Protein AF-A0A2K6MY51-F1 (afdb_monomer)

Foldseek 3Di:
DDDDDPPPPPDPPVPPVVVVLVVVLVVLVVVLVVDDDPRNAVSLLVSLVSLCVPPNLVSSVVSCVVCVVPDDYDLVNLVVNLVSLVPDPPRDPVSNLVSLVVSCVVCVVPDVVSVVCNVCVLVVDPVSVVVVPDPVVVVVVVVVCVVVVVD

Radius of gyration: 23.99 Å; Cα contacts (8 Å, |Δi|>4): 84; chains: 1; bounding box: 48×90×52 Å

Secondary structure (DSSP, 8-state):
------------HHHHHHHHHHHHHHHHHHHHHH--HHHHHHHHHHHHHHHHHHHHHHHHHHHHHHHTTS----HHHHHHHHHHHHTSTT--HHHHHHHHHHHHHHHTTT-HHHHHHHHHGGGG-HHHHHHH--HHHHHHHHHHHHHTT--

Mean predicted aligned error: 12.44 Å

Sequence (151 aa):
MLFEEDSVHLKPQWNEDAKSQEDTEAIFKKVLLAATGANSVTLKDKYLDWAYQHGGYKKARAVYKSLRDSHPFSVDFFRKMIQFEKEQESCKMVNIREYYERALREFGSVDSHLWMDYIKEPLNHPLAMKMLQGESAEASVAKYAMQTGCL

pLDDT: mean 80.99, std 18.7, range [33.56, 97.75]

Organism: Rhinopithecus bieti (NCBI:txid61621)

InterPro domains:
  IPR003107 HAT (Half-A-TPR) repeat [SM00386] (55-87)
  IPR003107 HAT (Half-A-TPR) repeat [SM00386] (91-124)
  IPR011990 Tetratricopeptide-like helical domain superfamily [G3DSA:1.25.40.10] (11-139)
  IPR011990 Tetratricopeptide-like helical domain superfamily [SSF48452] (16-121)
  IPR013949 U3 small nucleolar RNA-associated protein 6 [PTHR23271] (10-141)
  IPR056907 U3 small nucleolar RNA-associated protein 6 homolog, C-terminal [PF24892] (13-125)

Nearest PDB structures (foldseek):
  7mq8-assembly1_LP  TM=7.874E-01  e=2.998E-11  Homo sapiens
  7mqa-assembly1_LP  TM=7.887E-01  e=6.724E-11  Homo sapiens
  8bbg-assembly1_D  TM=5.267E-01  e=2.369E+00  Homo sapiens
  8hmd-assembly1_C  TM=4.868E-01  e=2.784E+00  Tetrahymena thermophila
  8fgw-assembly1_D  TM=4.131E-01  e=2.369E+00  Homo sapiens

Structure (mmCIF, N/CA/C/O backbone):
data_AF-A0A2K6MY51-F1
#
_entry.id   AF-A0A2K6MY51-F1
#
loop_
_atom_site.group_PDB
_atom_site.id
_atom_site.type_symbol
_atom_site.label_atom_id
_atom_site.label_alt_id
_atom_site.label_comp_id
_atom_site.label_asym_id
_atom_site.label_entity_id
_atom_site.label_seq_id
_atom_site.pdbx_PDB_ins_code
_atom_site.Cartn_x
_atom_site.Cartn_y
_atom_site.Cartn_z
_atom_site.occupancy
_atom_site.B_iso_or_equiv
_atom_site.auth_seq_id
_atom_site.auth_comp_id
_atom_site.auth_asym_id
_atom_site.auth_atom_id
_atom_site.pdbx_PDB_model_num
ATOM 1 N N . MET A 1 1 ? -32.819 39.182 37.294 1.00 33.56 1 MET A N 1
ATOM 2 C CA . MET A 1 1 ? -31.687 40.054 36.928 1.00 33.56 1 MET A CA 1
ATOM 3 C C . MET A 1 1 ? -30.736 39.185 36.126 1.00 33.56 1 MET A C 1
ATOM 5 O O . MET A 1 1 ? -30.503 38.055 36.526 1.00 33.56 1 MET A O 1
ATOM 9 N N . LEU A 1 2 ? -30.395 39.682 34.943 1.00 41.81 2 LEU A N 1
ATOM 10 C CA . LEU A 1 2 ? -29.758 39.041 33.791 1.00 41.81 2 LEU A CA 1
ATOM 11 C C . LEU A 1 2 ? -28.487 38.258 34.132 1.00 41.81 2 LEU A C 1
ATOM 13 O O . LEU A 1 2 ? -27.637 38.836 34.791 1.00 41.81 2 LEU A O 1
ATOM 17 N N . PHE A 1 3 ? -28.340 37.045 33.593 1.00 34.59 3 PHE A N 1
ATOM 18 C CA . PHE A 1 3 ? -27.078 36.570 33.010 1.00 34.59 3 PHE A CA 1
ATOM 19 C C . PHE A 1 3 ? -27.418 35.621 31.858 1.00 34.59 3 PHE A C 1
ATOM 21 O O . PHE A 1 3 ? -27.770 34.459 32.046 1.00 34.59 3 PHE A O 1
ATOM 28 N N . GLU A 1 4 ? -27.415 36.215 30.674 1.00 44.84 4 GLU A N 1
ATOM 29 C CA . GLU A 1 4 ? -27.373 35.568 29.371 1.00 44.84 4 GLU A CA 1
ATOM 30 C C . GLU A 1 4 ? -25.891 35.499 28.960 1.00 44.84 4 GLU A C 1
ATOM 32 O O . GLU A 1 4 ? -25.093 36.298 29.451 1.00 44.84 4 GLU A O 1
ATOM 37 N N . GLU A 1 5 ? -25.567 34.573 28.055 1.00 49.84 5 GLU A N 1
ATOM 38 C CA . GLU A 1 5 ? -24.261 34.351 27.405 1.00 49.84 5 GLU A CA 1
ATOM 39 C C . GLU A 1 5 ? -23.263 33.414 28.110 1.00 49.84 5 GLU A C 1
ATOM 41 O O . GLU A 1 5 ? -22.249 33.837 28.646 1.00 49.84 5 GLU A O 1
ATOM 46 N N . ASP A 1 6 ? -23.467 32.106 27.923 1.00 39.50 6 ASP A N 1
ATOM 47 C CA . ASP A 1 6 ? -22.350 31.184 27.674 1.00 39.50 6 ASP A CA 1
ATOM 48 C C . ASP A 1 6 ? -22.459 30.669 26.230 1.00 39.50 6 ASP A C 1
ATOM 50 O O . ASP A 1 6 ? -22.801 29.519 25.945 1.00 39.50 6 ASP A O 1
ATOM 54 N N . SER A 1 7 ? -22.188 31.568 25.279 1.00 44.94 7 SER A N 1
ATOM 55 C CA . SER A 1 7 ? -21.852 31.187 23.907 1.00 44.94 7 SER A CA 1
ATOM 56 C C . SER A 1 7 ? -20.460 30.563 23.927 1.00 44.94 7 SER A C 1
ATOM 58 O O . SER A 1 7 ? -19.446 31.234 23.722 1.00 44.94 7 SER A O 1
ATOM 60 N N . VAL A 1 8 ? -20.405 29.256 24.186 1.00 50.47 8 VAL A N 1
ATOM 61 C CA . VAL A 1 8 ? -19.192 28.465 23.989 1.00 50.47 8 VAL A CA 1
ATOM 62 C C . VAL A 1 8 ? -18.825 28.552 22.511 1.00 50.47 8 VAL A C 1
ATOM 64 O O . VAL A 1 8 ? -19.443 27.923 21.653 1.00 50.47 8 VAL A O 1
ATOM 67 N N . HIS A 1 9 ? -17.799 29.352 22.221 1.00 50.38 9 HIS A N 1
ATOM 68 C CA . HIS A 1 9 ? -17.051 29.350 20.971 1.00 50.38 9 HIS A CA 1
ATOM 69 C C . HIS A 1 9 ? -16.453 27.952 20.732 1.00 50.38 9 HIS A C 1
ATOM 71 O O . HIS A 1 9 ? -15.265 27.707 20.942 1.00 50.38 9 HIS A O 1
ATOM 77 N N . LEU A 1 10 ? -17.272 27.022 20.246 1.00 47.47 10 LEU A N 1
ATOM 78 C CA . LEU A 1 10 ? -16.818 25.841 19.526 1.00 47.47 10 LEU A CA 1
ATOM 79 C C . LEU A 1 10 ? -16.296 26.326 18.174 1.00 47.47 10 LEU A C 1
ATOM 81 O O . LEU A 1 10 ? -17.023 26.419 17.186 1.00 47.47 10 LEU A O 1
ATOM 85 N N . LYS A 1 11 ? -15.020 26.719 18.153 1.00 47.88 11 LYS A N 1
ATOM 86 C CA . LYS A 1 11 ? -14.310 26.996 16.904 1.00 47.88 11 LYS A CA 1
ATOM 87 C C . LYS A 1 11 ? -14.388 25.755 15.998 1.00 47.88 11 LYS A C 1
ATOM 89 O O . LYS A 1 11 ? -14.204 24.640 16.490 1.00 47.88 11 LYS A O 1
ATOM 94 N N . PRO A 1 12 ? -14.603 25.922 14.682 1.00 44.59 12 PRO A N 1
ATOM 95 C CA . PRO A 1 12 ? -14.715 24.827 13.726 1.00 44.59 12 PRO A CA 1
ATOM 96 C C . PRO A 1 12 ? -13.323 24.282 13.370 1.00 44.59 12 PRO A C 1
ATOM 98 O O . PRO A 1 12 ? -12.895 24.344 12.225 1.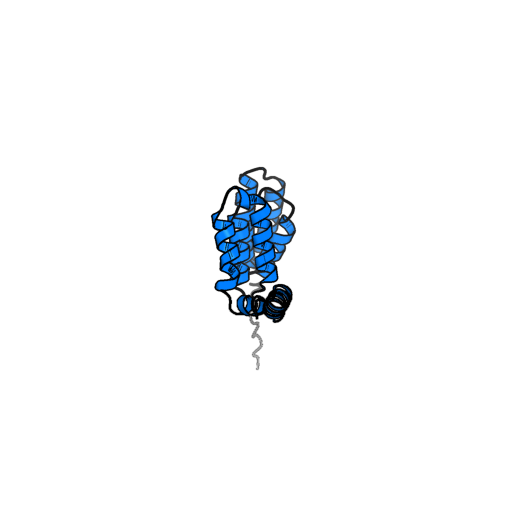00 44.59 12 PRO A O 1
ATOM 101 N N . GLN A 1 13 ? -12.592 23.744 14.349 1.00 46.09 13 GLN A N 1
ATOM 102 C CA . GLN A 1 13 ? -11.250 23.187 14.129 1.00 46.09 13 GLN A CA 1
ATOM 103 C C . GLN A 1 13 ? -11.270 21.964 13.190 1.00 46.09 13 GLN A C 1
ATOM 105 O O . GLN A 1 13 ? -10.269 21.616 12.582 1.00 46.09 13 GLN A O 1
ATOM 110 N N . TRP A 1 14 ? -12.435 21.342 13.011 1.00 51.16 14 TRP A N 1
ATOM 111 C CA . TRP A 1 14 ? -12.600 20.116 12.234 1.00 51.16 14 TRP A CA 1
ATOM 112 C C . TRP A 1 14 ? -12.692 20.358 10.719 1.00 51.16 14 TRP A C 1
ATOM 114 O O . TRP A 1 14 ? -12.499 19.422 9.950 1.00 51.16 14 TRP A O 1
ATOM 124 N N . ASN A 1 15 ? -12.972 21.589 10.272 1.00 55.81 15 ASN A N 1
ATOM 125 C CA . ASN A 1 15 ? -13.235 21.861 8.854 1.00 55.81 15 ASN A CA 1
ATOM 126 C C . ASN A 1 15 ? -11.984 22.243 8.056 1.00 55.81 15 ASN A C 1
ATOM 128 O O . ASN A 1 15 ? -11.881 21.885 6.886 1.00 55.81 15 ASN A O 1
ATOM 132 N N . GLU A 1 16 ? -11.042 22.969 8.656 1.00 64.31 16 GLU A N 1
ATOM 133 C CA . GLU A 1 16 ? -9.854 23.443 7.933 1.00 64.31 16 GLU A CA 1
ATOM 134 C C . GLU A 1 16 ? -8.852 22.308 7.690 1.00 64.31 16 GLU A C 1
ATOM 136 O O . GLU A 1 16 ? -8.380 22.138 6.564 1.00 64.31 16 GLU A O 1
ATOM 141 N N . ASP A 1 17 ? -8.611 21.468 8.700 1.00 70.12 17 ASP A N 1
ATOM 142 C CA . ASP A 1 17 ? -7.692 20.331 8.589 1.00 70.12 17 ASP A CA 1
ATOM 143 C C . ASP A 1 17 ? -8.229 19.243 7.650 1.00 70.12 17 ASP A C 1
ATOM 145 O O . ASP A 1 17 ? -7.478 18.692 6.844 1.00 70.12 17 ASP A O 1
ATOM 149 N N . ALA A 1 18 ? -9.535 18.956 7.701 1.00 71.81 18 ALA A N 1
ATOM 150 C CA . ALA A 1 18 ? -10.166 17.988 6.805 1.00 71.81 18 ALA A CA 1
ATOM 151 C C . ALA A 1 18 ? -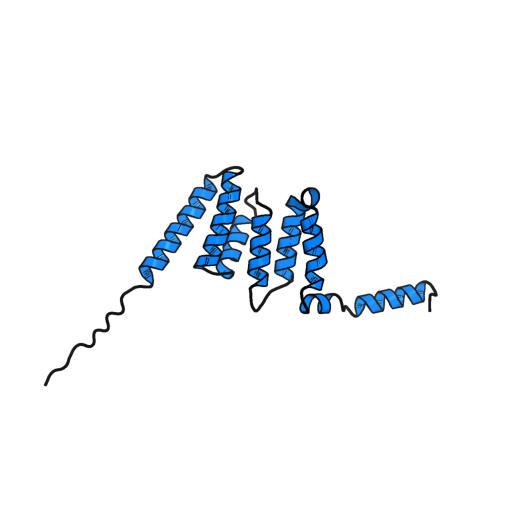10.117 18.459 5.345 1.00 71.81 18 ALA A C 1
ATOM 153 O O . ALA A 1 18 ? -9.697 17.705 4.466 1.00 71.81 18 ALA A O 1
ATOM 154 N N . LYS A 1 19 ? -10.451 19.732 5.095 1.00 78.00 19 LYS A N 1
ATOM 155 C CA . LYS A 1 19 ? -10.379 20.333 3.758 1.00 78.00 19 LYS A CA 1
ATOM 156 C C . LYS A 1 19 ? -8.951 20.319 3.205 1.00 78.00 19 LYS A C 1
ATOM 158 O O . LYS A 1 19 ? -8.734 19.905 2.072 1.00 78.00 19 LYS A O 1
ATOM 163 N N . SER A 1 20 ? -7.969 20.677 4.033 1.00 87.88 20 SER A N 1
ATOM 164 C CA . SER A 1 20 ? -6.547 20.631 3.672 1.00 87.88 20 SER A CA 1
ATOM 165 C C . SER A 1 20 ? -6.078 19.213 3.307 1.00 87.88 20 SER A C 1
ATOM 167 O O . SER A 1 20 ? -5.309 19.021 2.358 1.00 87.88 20 SER A O 1
ATOM 169 N N . GLN A 1 21 ? -6.574 18.185 4.005 1.00 91.75 21 GLN A N 1
ATOM 170 C CA . GLN A 1 21 ? -6.261 16.791 3.684 1.00 91.75 21 GLN A CA 1
ATOM 171 C C . GLN A 1 21 ? -6.904 16.319 2.376 1.00 91.75 21 GLN A C 1
ATOM 173 O O . GLN A 1 21 ? -6.250 15.612 1.608 1.00 91.75 21 GLN A O 1
ATOM 178 N N . GLU A 1 22 ? -8.156 16.691 2.109 1.00 92.31 22 GLU A N 1
ATOM 179 C CA . GLU A 1 22 ? -8.835 16.382 0.845 1.00 92.31 22 GLU A CA 1
ATOM 180 C C . GLU A 1 22 ? -8.125 17.038 -0.344 1.00 92.31 22 GLU A C 1
ATOM 182 O O . GLU A 1 22 ? -7.847 16.367 -1.343 1.00 92.31 22 GLU A O 1
ATOM 187 N N . ASP A 1 23 ? -7.744 18.309 -0.200 1.00 93.94 23 ASP A N 1
ATOM 188 C CA . ASP A 1 23 ? -6.974 19.051 -1.199 1.00 93.94 23 ASP A CA 1
ATOM 189 C C . ASP A 1 23 ? -5.611 18.383 -1.450 1.00 93.94 23 ASP A C 1
ATOM 191 O O . ASP A 1 23 ? -5.213 18.158 -2.598 1.00 93.94 23 ASP A O 1
ATOM 195 N N . THR A 1 24 ? -4.914 17.980 -0.382 1.00 94.81 24 THR A N 1
ATOM 196 C CA . THR A 1 24 ? -3.632 17.264 -0.479 1.00 94.81 24 THR A CA 1
ATOM 197 C C . THR A 1 24 ? -3.788 15.924 -1.202 1.00 94.81 24 THR A C 1
ATOM 199 O O . THR A 1 24 ? -2.991 15.581 -2.080 1.00 94.81 24 THR A O 1
ATOM 202 N N . GLU A 1 25 ? -4.841 15.166 -0.893 1.00 95.94 25 GLU A N 1
ATOM 203 C CA . GLU A 1 25 ? -5.128 13.895 -1.557 1.00 95.94 25 GLU A CA 1
ATOM 204 C C . GLU A 1 25 ? -5.440 14.079 -3.046 1.00 95.94 25 GLU A C 1
ATOM 206 O O . GLU A 1 25 ? -4.982 13.296 -3.886 1.00 95.94 25 GLU A O 1
ATOM 211 N N . ALA A 1 26 ? -6.196 15.123 -3.389 1.00 95.69 26 ALA A N 1
ATOM 212 C CA . ALA A 1 26 ? -6.495 15.469 -4.770 1.00 95.69 26 ALA A CA 1
ATOM 213 C C . ALA A 1 26 ? -5.216 15.808 -5.552 1.00 95.69 26 ALA A C 1
ATOM 215 O O . ALA A 1 26 ? -5.068 15.380 -6.701 1.00 95.69 26 ALA A O 1
ATOM 216 N N . ILE A 1 27 ? -4.260 16.503 -4.923 1.00 95.94 27 ILE A N 1
ATOM 217 C CA . ILE A 1 27 ? -2.946 16.782 -5.513 1.00 95.94 27 ILE A CA 1
ATOM 218 C C . ILE A 1 27 ? -2.180 15.480 -5.761 1.00 95.94 27 ILE A C 1
ATOM 220 O O . ILE A 1 27 ? -1.711 15.277 -6.882 1.00 95.94 27 ILE A O 1
ATOM 224 N N . PHE A 1 28 ? -2.098 14.568 -4.783 1.00 95.62 28 PHE A N 1
ATOM 225 C CA . PHE A 1 28 ? -1.447 13.265 -4.981 1.00 95.62 28 PHE A CA 1
ATOM 226 C C . PHE A 1 28 ? -2.043 12.511 -6.171 1.00 95.62 28 PHE A C 1
ATOM 228 O O . PHE A 1 28 ? -1.306 12.094 -7.066 1.00 95.62 28 PHE A O 1
ATOM 235 N N . LYS A 1 29 ? -3.376 12.394 -6.224 1.00 94.44 29 LYS A N 1
ATOM 236 C CA . LYS A 1 29 ? -4.083 11.720 -7.324 1.00 94.44 29 LYS A CA 1
ATOM 237 C C . LYS A 1 29 ? -3.784 12.375 -8.671 1.00 94.44 29 LYS A C 1
ATOM 239 O O . LYS A 1 29 ? -3.475 11.679 -9.634 1.00 94.44 29 LYS A O 1
ATOM 244 N N . LYS A 1 30 ? -3.821 13.708 -8.741 1.00 94.69 30 LYS A N 1
ATOM 245 C CA . LYS A 1 30 ? -3.551 14.458 -9.973 1.00 94.69 30 LYS A CA 1
ATOM 246 C C . LYS A 1 30 ? -2.112 14.282 -10.455 1.00 94.69 30 LYS A C 1
ATOM 248 O O . LYS A 1 30 ? -1.897 14.040 -11.639 1.00 94.69 30 LYS A O 1
ATOM 253 N N . VAL A 1 31 ? -1.129 14.403 -9.564 1.00 93.81 31 VAL A N 1
ATOM 254 C CA . VAL A 1 31 ? 0.287 14.281 -9.941 1.00 93.81 31 VAL A CA 1
ATOM 255 C C . VAL A 1 31 ? 0.619 12.835 -10.319 1.00 93.81 31 VAL A C 1
ATOM 257 O O . VAL A 1 31 ? 1.359 12.627 -11.275 1.00 93.81 31 VAL A O 1
ATOM 26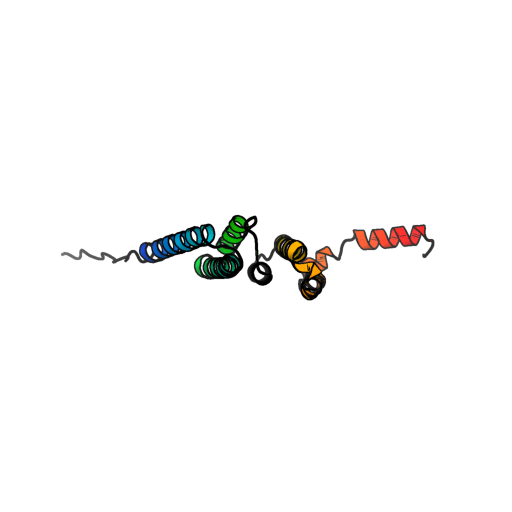0 N N . LEU A 1 32 ? 0.020 11.834 -9.665 1.00 92.75 32 LEU A N 1
ATOM 261 C CA . LEU A 1 32 ? 0.195 10.422 -10.031 1.00 92.75 32 LEU A CA 1
ATOM 262 C C . LEU A 1 32 ? -0.313 10.094 -11.437 1.00 92.75 32 LEU A C 1
ATOM 264 O O . LEU A 1 32 ? 0.306 9.277 -12.112 1.00 92.75 32 LEU A O 1
ATOM 268 N N . LEU A 1 33 ? -1.386 10.745 -11.899 1.00 90.25 33 LEU A N 1
ATOM 269 C CA . LEU A 1 33 ? -1.874 10.592 -13.276 1.00 90.25 33 LEU A CA 1
ATOM 270 C C . LEU A 1 33 ? -0.895 11.151 -14.319 1.00 90.25 33 LEU A C 1
ATOM 272 O O . LEU A 1 33 ? -0.868 10.671 -15.447 1.00 90.25 33 LEU A O 1
ATOM 276 N N . ALA A 1 34 ? -0.109 12.166 -13.955 1.00 89.44 34 ALA A N 1
ATOM 277 C CA . ALA A 1 34 ? 0.861 12.800 -14.848 1.00 89.44 34 ALA A CA 1
ATOM 278 C C . ALA A 1 34 ? 2.276 12.200 -14.738 1.00 89.44 34 ALA A C 1
ATOM 280 O O . ALA A 1 34 ? 3.090 12.364 -15.646 1.00 89.44 34 ALA A O 1
ATOM 281 N N . ALA A 1 35 ? 2.596 11.537 -13.625 1.00 87.44 35 ALA A N 1
ATOM 282 C CA . ALA A 1 35 ? 3.922 11.001 -13.356 1.00 87.44 35 ALA A CA 1
ATOM 283 C C . ALA A 1 35 ? 4.171 9.678 -14.098 1.00 87.44 35 ALA A C 1
ATOM 285 O O . ALA A 1 35 ? 3.355 8.761 -14.065 1.00 87.44 35 ALA A O 1
ATOM 286 N N . THR A 1 36 ? 5.357 9.537 -14.691 1.00 82.19 36 THR A N 1
ATOM 287 C CA . THR A 1 36 ? 5.799 8.319 -15.386 1.00 82.19 36 THR A CA 1
ATOM 288 C C . THR A 1 36 ? 7.116 7.792 -14.809 1.00 82.19 36 THR A C 1
ATOM 290 O O . THR A 1 36 ? 7.881 8.526 -14.176 1.00 82.19 36 THR A O 1
ATOM 293 N N . GLY A 1 37 ? 7.374 6.492 -14.992 1.00 85.19 37 GLY A N 1
ATOM 294 C CA . GLY A 1 37 ? 8.633 5.845 -14.601 1.00 85.19 37 GLY A CA 1
ATOM 295 C C . GLY A 1 37 ? 8.987 6.014 -13.117 1.00 85.19 37 GLY A C 1
ATOM 296 O O . GLY A 1 37 ? 8.133 5.864 -12.243 1.00 85.19 37 GLY A O 1
ATOM 297 N N . ALA A 1 38 ? 10.250 6.346 -12.834 1.00 84.06 38 ALA A N 1
ATOM 298 C CA . ALA A 1 38 ? 10.787 6.461 -11.473 1.00 84.06 38 ALA A CA 1
ATOM 299 C C . ALA A 1 38 ? 10.091 7.535 -10.614 1.00 84.06 38 ALA A C 1
ATOM 301 O O . ALA A 1 38 ? 9.922 7.349 -9.410 1.00 84.06 38 ALA A O 1
ATOM 302 N N . ASN A 1 39 ? 9.621 8.630 -11.222 1.00 84.81 39 ASN A N 1
ATOM 303 C CA . ASN A 1 39 ? 8.902 9.683 -10.498 1.00 84.81 39 ASN A CA 1
ATOM 304 C C . ASN A 1 39 ? 7.565 9.174 -9.940 1.00 84.81 39 ASN A C 1
ATOM 306 O O . ASN A 1 39 ? 7.161 9.565 -8.846 1.00 84.81 39 ASN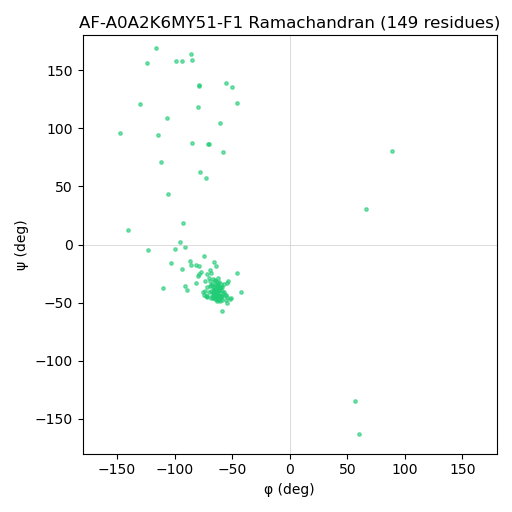 A O 1
ATOM 310 N N . SER A 1 40 ? 6.899 8.275 -10.675 1.00 92.44 40 SER A N 1
ATOM 311 C CA . SER A 1 40 ? 5.658 7.633 -10.234 1.00 92.44 40 SER A CA 1
ATOM 312 C C . SER A 1 40 ? 5.898 6.726 -9.022 1.00 92.44 40 SER A C 1
ATOM 314 O O . SER A 1 40 ? 5.117 6.761 -8.075 1.00 92.44 40 SER A O 1
ATOM 316 N N . VAL A 1 41 ? 7.010 5.980 -9.003 1.00 94.81 41 VAL A N 1
ATOM 317 C CA . VAL A 1 41 ? 7.383 5.084 -7.890 1.00 94.81 41 VAL A CA 1
ATOM 318 C C . VAL A 1 41 ? 7.520 5.858 -6.580 1.00 94.81 41 VAL A C 1
ATOM 320 O O . VAL A 1 41 ? 6.783 5.604 -5.629 1.00 94.81 41 VAL A O 1
ATOM 323 N N . THR A 1 42 ? 8.391 6.871 -6.556 1.00 94.31 42 THR A N 1
ATOM 324 C CA . THR A 1 42 ? 8.639 7.686 -5.356 1.00 94.31 42 THR A CA 1
ATOM 325 C C . THR A 1 42 ? 7.373 8.388 -4.867 1.00 94.31 42 THR A C 1
ATOM 327 O O . THR A 1 42 ? 7.182 8.587 -3.667 1.00 94.31 42 THR A O 1
ATOM 330 N N . LEU A 1 43 ? 6.490 8.786 -5.786 1.00 95.56 43 LEU A N 1
ATOM 331 C CA . LEU A 1 43 ? 5.249 9.458 -5.428 1.00 95.56 43 LEU A CA 1
ATOM 332 C C . LEU A 1 43 ? 4.236 8.509 -4.775 1.00 95.56 43 LEU A C 1
ATOM 334 O O . LEU A 1 43 ? 3.560 8.923 -3.835 1.00 95.56 43 LEU A O 1
ATOM 338 N N . LYS A 1 44 ? 4.155 7.247 -5.216 1.00 96.75 44 LYS A N 1
ATOM 339 C CA . LYS A 1 44 ? 3.308 6.223 -4.577 1.00 96.75 44 LYS A CA 1
ATOM 340 C C . LYS A 1 44 ? 3.766 5.939 -3.152 1.00 96.75 44 LYS A C 1
ATOM 342 O O . LYS A 1 44 ? 2.9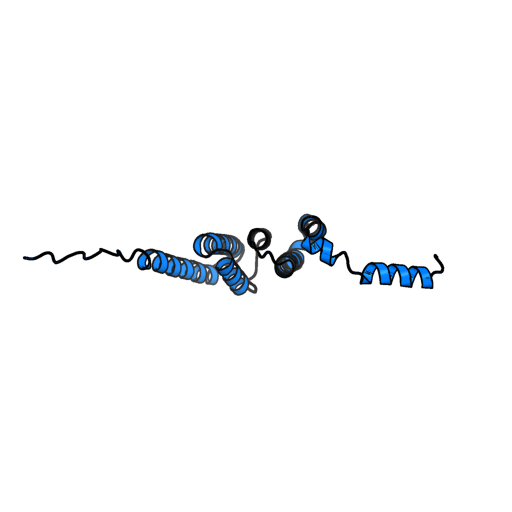25 5.882 -2.259 1.00 96.75 44 LYS A O 1
ATOM 347 N N . ASP A 1 45 ? 5.077 5.856 -2.930 1.00 96.62 45 ASP A N 1
ATOM 348 C CA . ASP A 1 45 ? 5.647 5.655 -1.594 1.00 96.62 45 ASP A CA 1
ATOM 349 C C . ASP A 1 45 ? 5.280 6.797 -0.646 1.00 96.62 45 ASP A C 1
ATOM 351 O O . ASP A 1 45 ? 4.814 6.551 0.466 1.00 96.62 45 ASP A O 1
ATOM 355 N N . LYS A 1 46 ? 5.418 8.046 -1.108 1.00 96.81 46 LYS A N 1
ATOM 356 C CA . LYS A 1 46 ? 5.033 9.234 -0.332 1.00 96.81 46 LYS A CA 1
ATOM 357 C C . LYS A 1 46 ? 3.533 9.312 -0.086 1.00 96.81 46 LYS A C 1
ATOM 359 O O . LYS A 1 46 ? 3.113 9.711 0.996 1.00 96.81 46 LYS A O 1
ATOM 364 N N . TYR A 1 47 ? 2.725 8.952 -1.083 1.00 97.38 47 TYR A N 1
ATOM 365 C CA . TYR A 1 47 ? 1.275 8.960 -0.933 1.00 97.38 47 TYR A CA 1
ATOM 366 C C . TYR A 1 47 ? 0.830 7.932 0.110 1.00 97.38 47 TYR A C 1
ATOM 368 O O . TYR A 1 47 ? -0.050 8.216 0.922 1.00 97.38 47 TYR A O 1
ATOM 376 N N . LEU A 1 48 ? 1.474 6.764 0.131 1.00 97.56 48 LEU A N 1
ATOM 377 C CA . LEU A 1 48 ? 1.197 5.729 1.113 1.00 97.56 48 LEU A CA 1
ATOM 378 C C . LEU A 1 48 ? 1.584 6.163 2.538 1.00 97.56 48 LEU A C 1
ATOM 380 O O . LEU A 1 48 ? 0.774 5.995 3.450 1.00 97.56 48 LEU A O 1
ATOM 384 N N . ASP A 1 49 ? 2.760 6.776 2.717 1.00 97.31 49 ASP A N 1
ATOM 385 C CA . ASP A 1 49 ? 3.195 7.321 4.013 1.00 97.31 49 ASP A CA 1
ATOM 386 C C . ASP A 1 49 ? 2.228 8.397 4.517 1.00 97.31 49 ASP A C 1
ATOM 388 O O . ASP A 1 49 ? 1.751 8.334 5.650 1.00 97.31 49 ASP A O 1
ATOM 392 N N . TRP A 1 50 ? 1.879 9.353 3.652 1.00 97.56 50 TRP A N 1
ATOM 393 C CA . TRP A 1 50 ? 0.931 10.415 3.982 1.00 97.56 50 TRP A CA 1
ATOM 394 C C . TRP A 1 50 ? -0.443 9.848 4.366 1.00 97.56 50 TRP A C 1
ATOM 396 O O . TRP A 1 50 ? -1.043 10.253 5.363 1.00 97.56 50 TRP A O 1
ATOM 406 N N . ALA A 1 51 ? -0.941 8.870 3.604 1.00 97.62 51 ALA A N 1
ATOM 407 C CA . ALA A 1 51 ? -2.217 8.225 3.880 1.00 97.62 51 ALA A CA 1
ATOM 408 C C . ALA A 1 51 ? -2.217 7.531 5.248 1.00 97.62 51 ALA A C 1
ATOM 410 O O . ALA A 1 51 ? -3.209 7.622 5.975 1.00 97.62 51 ALA A O 1
ATOM 411 N N . TYR A 1 52 ? -1.109 6.882 5.612 1.00 97.12 52 TYR A N 1
ATOM 412 C CA . TYR A 1 52 ? -0.945 6.275 6.927 1.00 97.12 52 TYR A CA 1
ATOM 413 C C . TYR A 1 52 ? -0.898 7.323 8.045 1.00 97.12 52 TYR A C 1
ATOM 415 O O . TYR A 1 52 ? -1.621 7.196 9.029 1.00 97.12 52 TYR A O 1
ATOM 423 N N . GLN A 1 53 ? -0.128 8.399 7.873 1.00 95.88 53 GLN A N 1
ATOM 424 C CA . GLN A 1 53 ? 0.014 9.463 8.873 1.00 95.88 53 GLN A CA 1
ATOM 425 C C . GLN A 1 53 ? -1.303 10.190 9.180 1.00 95.88 53 GLN A C 1
ATOM 427 O O . GLN A 1 53 ? -1.558 10.533 10.331 1.00 95.88 53 GLN A O 1
ATOM 432 N N . HIS A 1 54 ? -2.147 10.412 8.169 1.00 94.31 54 HIS A N 1
ATOM 433 C CA . HIS A 1 54 ? -3.358 11.230 8.311 1.00 94.31 54 HIS A CA 1
ATOM 434 C C . HIS A 1 54 ? -4.666 10.435 8.414 1.00 94.31 54 HIS A C 1
ATOM 436 O O . HIS A 1 54 ? -5.687 10.988 8.812 1.00 94.31 54 HIS A O 1
ATOM 442 N N . GLY A 1 55 ? -4.673 9.147 8.062 1.00 92.69 55 GLY A N 1
ATOM 443 C CA . GLY A 1 55 ? -5.875 8.306 8.137 1.00 92.69 55 GLY A CA 1
ATOM 444 C C . GLY A 1 55 ? -5.621 6.882 8.623 1.00 92.69 55 GLY A C 1
ATOM 445 O O . GLY A 1 55 ? -6.497 6.017 8.490 1.00 92.69 55 GLY A O 1
ATOM 446 N N . GLY A 1 56 ? -4.428 6.628 9.159 1.00 95.94 56 GLY A N 1
ATOM 447 C CA . GLY A 1 56 ? -4.011 5.334 9.671 1.00 95.94 56 GLY A CA 1
ATOM 448 C C . GLY A 1 56 ? -4.031 4.234 8.616 1.00 95.94 56 GLY A C 1
ATOM 449 O O . GLY A 1 56 ? -4.127 4.449 7.401 1.00 95.94 56 GLY A O 1
ATOM 450 N N . TYR A 1 57 ? -4.006 2.999 9.106 1.00 96.12 57 TYR A N 1
ATOM 451 C CA . TYR A 1 57 ? -3.967 1.816 8.256 1.00 96.12 57 TYR A CA 1
ATOM 452 C C . TYR A 1 57 ? -5.156 1.709 7.291 1.00 96.12 57 TYR A C 1
ATOM 454 O O . TYR A 1 57 ? -4.993 1.300 6.142 1.00 96.12 57 TYR A O 1
ATOM 462 N N . LYS A 1 58 ? -6.362 2.117 7.713 1.00 96.00 58 LYS A N 1
ATOM 463 C CA . LYS A 1 58 ? -7.558 2.062 6.853 1.00 96.00 58 LYS A CA 1
ATOM 464 C C . LYS A 1 58 ? -7.373 2.894 5.584 1.00 96.00 58 LYS A C 1
ATOM 466 O O . LYS A 1 58 ? -7.702 2.414 4.497 1.00 96.00 58 LYS A O 1
ATOM 471 N N . LYS A 1 59 ? -6.827 4.106 5.717 1.00 97.31 59 LYS A N 1
ATOM 472 C CA . LYS A 1 59 ? -6.577 4.998 4.582 1.00 97.31 59 LYS A CA 1
ATOM 473 C C . LYS A 1 59 ? -5.407 4.505 3.732 1.00 97.31 59 LYS A C 1
ATOM 475 O O . LYS A 1 59 ? -5.563 4.406 2.517 1.00 97.31 59 LYS A O 1
ATOM 480 N N . ALA A 1 60 ? -4.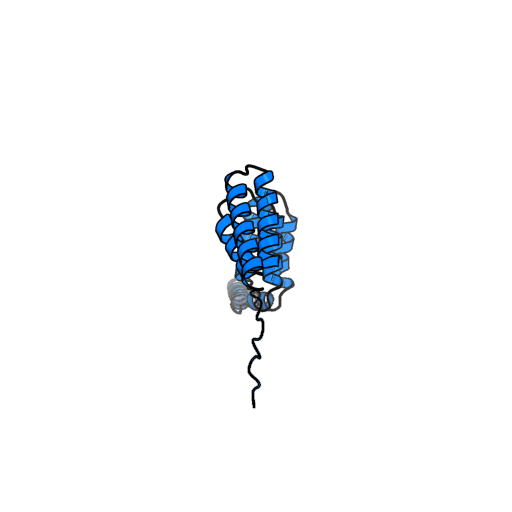304 4.080 4.351 1.00 97.75 60 ALA A N 1
ATOM 481 C CA . ALA A 1 60 ? -3.179 3.468 3.636 1.00 97.75 60 ALA A CA 1
ATOM 482 C C . ALA A 1 60 ? -3.619 2.257 2.793 1.00 97.75 60 ALA A C 1
ATOM 484 O O . ALA A 1 60 ? -3.291 2.156 1.613 1.00 97.75 60 ALA A O 1
ATOM 485 N N . ARG A 1 61 ? -4.467 1.380 3.344 1.00 97.12 61 ARG A N 1
ATOM 486 C CA . ARG A 1 61 ? -5.009 0.221 2.622 1.00 97.12 61 ARG A CA 1
ATOM 487 C C . ARG A 1 61 ? -5.928 0.616 1.465 1.00 97.12 61 ARG A C 1
ATOM 489 O O . ARG A 1 61 ? -5.937 -0.065 0.440 1.00 97.12 61 ARG A O 1
ATOM 496 N N . ALA A 1 62 ? -6.718 1.679 1.610 1.00 97.50 62 ALA A N 1
ATOM 497 C CA . ALA A 1 62 ? -7.543 2.193 0.517 1.00 97.50 62 ALA A CA 1
ATOM 498 C C . ALA A 1 62 ? -6.675 2.715 -0.640 1.00 97.50 62 ALA A C 1
ATOM 500 O O . ALA A 1 62 ? -6.942 2.384 -1.795 1.00 97.50 62 ALA A O 1
ATOM 501 N N . VAL A 1 63 ? -5.600 3.444 -0.322 1.00 97.44 63 VAL A N 1
ATOM 502 C CA . VAL A 1 63 ? -4.603 3.913 -1.297 1.00 97.44 63 VAL A CA 1
ATOM 503 C C . VAL A 1 63 ? -3.881 2.746 -1.965 1.00 97.44 63 VAL A C 1
ATOM 505 O O . VAL A 1 63 ? -3.804 2.686 -3.187 1.00 97.44 63 VAL A O 1
ATOM 508 N N . TYR A 1 64 ? -3.424 1.761 -1.196 1.00 97.00 64 TYR A N 1
ATOM 509 C CA . TYR A 1 64 ? -2.809 0.557 -1.748 1.00 97.00 64 TYR A CA 1
ATOM 510 C C . TYR A 1 64 ? -3.719 -0.138 -2.774 1.00 97.00 64 TYR A C 1
ATOM 512 O O . TYR A 1 64 ? -3.287 -0.492 -3.870 1.00 97.00 64 TYR A O 1
ATOM 520 N N . LYS A 1 65 ? -5.012 -0.284 -2.452 1.00 96.19 65 LYS A N 1
ATOM 521 C CA . LYS A 1 65 ? -5.993 -0.893 -3.359 1.00 96.19 65 LYS A CA 1
ATOM 522 C C . LYS A 1 65 ? -6.234 -0.072 -4.621 1.00 96.19 65 LYS A C 1
ATOM 524 O O . LYS A 1 65 ? -6.392 -0.672 -5.680 1.00 96.19 65 LYS A O 1
ATOM 529 N N . SER A 1 66 ? -6.287 1.258 -4.524 1.00 95.38 66 SER A N 1
ATOM 530 C CA . SER A 1 66 ? -6.492 2.117 -5.697 1.00 95.38 66 SER A CA 1
ATOM 531 C C . SER A 1 66 ? -5.278 2.128 -6.624 1.00 95.38 66 SER A C 1
ATOM 533 O O . SER A 1 66 ? -5.432 2.279 -7.832 1.00 95.38 66 SER A O 1
ATOM 535 N N . LEU A 1 67 ? -4.081 1.925 -6.069 1.00 94.19 67 LEU A N 1
ATOM 536 C CA . LEU A 1 67 ? -2.839 1.897 -6.827 1.00 94.19 67 LEU A CA 1
ATOM 537 C C . LEU A 1 67 ? -2.500 0.530 -7.409 1.00 94.19 67 LEU A C 1
ATOM 539 O O . LEU A 1 67 ? -1.647 0.500 -8.280 1.00 94.19 67 LEU A O 1
ATOM 543 N N . ARG A 1 68 ? -3.149 -0.562 -6.983 1.00 88.50 68 ARG A N 1
ATOM 544 C CA . ARG A 1 68 ? -2.770 -1.964 -7.265 1.00 88.50 68 ARG A CA 1
ATOM 545 C C . ARG A 1 68 ? -2.329 -2.258 -8.703 1.00 88.50 68 ARG A C 1
ATOM 547 O O . ARG A 1 68 ? -1.389 -3.018 -8.895 1.00 88.50 68 ARG A O 1
ATOM 554 N N . ASP A 1 69 ? -3.002 -1.678 -9.691 1.00 88.75 69 ASP A N 1
ATOM 555 C CA . ASP A 1 69 ? -2.754 -1.973 -11.107 1.00 88.75 69 ASP A CA 1
ATOM 556 C C . ASP A 1 69 ? -1.867 -0.892 -11.784 1.00 88.75 69 ASP A C 1
ATOM 558 O O . ASP A 1 69 ? -1.443 -1.033 -12.932 1.00 88.75 69 ASP A O 1
ATOM 562 N N . SER A 1 70 ? -1.516 0.173 -11.052 1.00 89.38 70 SER A N 1
ATOM 563 C CA . SER A 1 70 ? -0.637 1.266 -11.479 1.00 89.38 70 SER A CA 1
ATOM 564 C C . SER A 1 70 ? 0.825 0.890 -11.256 1.00 89.38 70 SER A C 1
ATOM 566 O O . SER A 1 70 ? 1.414 1.218 -10.232 1.00 89.38 70 SER A O 1
ATOM 568 N N . HIS A 1 71 ? 1.443 0.232 -12.227 1.00 90.12 71 HIS A N 1
ATOM 569 C CA . HIS A 1 71 ? 2.874 -0.085 -12.200 1.00 90.12 71 HIS A CA 1
ATOM 570 C C . HIS A 1 71 ? 3.706 1.094 -12.739 1.00 90.12 71 HIS A C 1
ATOM 572 O O . HIS A 1 71 ? 3.169 1.937 -13.466 1.00 90.12 71 HIS A O 1
ATOM 578 N N . PRO A 1 72 ? 5.008 1.198 -12.411 1.00 93.81 72 PRO A N 1
ATOM 579 C CA . PRO A 1 72 ? 5.806 0.329 -11.529 1.00 93.81 72 PRO A CA 1
ATOM 580 C C . PRO A 1 72 ? 5.713 0.699 -10.036 1.00 93.81 72 PRO A C 1
ATOM 582 O O . PRO A 1 72 ? 5.300 1.814 -9.695 1.00 93.81 72 PRO A O 1
ATOM 585 N N . PHE A 1 73 ? 6.137 -0.221 -9.164 1.00 94.69 73 PHE A N 1
ATOM 586 C CA . PHE A 1 73 ? 6.251 -0.043 -7.709 1.00 94.69 73 PHE A CA 1
ATOM 587 C C . PHE A 1 73 ? 7.704 -0.138 -7.223 1.00 94.69 73 PHE A C 1
ATOM 589 O O . PHE A 1 73 ? 8.595 -0.541 -7.970 1.00 94.69 73 PHE A O 1
ATOM 596 N N . SER A 1 74 ? 7.938 0.227 -5.961 1.00 95.31 74 SER A N 1
ATOM 597 C CA . SER A 1 74 ? 9.163 -0.105 -5.229 1.00 95.31 74 SER A CA 1
ATOM 598 C C . SER A 1 74 ? 8.917 -1.323 -4.336 1.00 95.31 74 SER A C 1
ATOM 600 O O . SER A 1 74 ? 7.784 -1.602 -3.944 1.00 95.31 74 SER A O 1
ATOM 602 N N . VAL A 1 75 ? 9.983 -2.029 -3.954 1.00 95.69 75 VAL A N 1
ATOM 603 C CA . VAL A 1 75 ? 9.896 -3.066 -2.908 1.00 95.69 75 VAL A CA 1
ATOM 604 C C . VAL A 1 75 ? 9.426 -2.450 -1.584 1.00 95.69 75 VAL A C 1
ATOM 606 O O . VAL A 1 75 ? 8.631 -3.049 -0.857 1.00 95.69 75 VAL A O 1
ATOM 609 N N . ASP A 1 76 ? 9.875 -1.228 -1.290 1.00 95.88 76 ASP A N 1
ATOM 610 C CA . ASP A 1 76 ? 9.554 -0.527 -0.049 1.00 95.88 76 ASP A CA 1
ATOM 611 C C . ASP A 1 76 ? 8.064 -0.193 0.068 1.00 95.88 76 ASP A C 1
ATOM 613 O O . ASP A 1 76 ? 7.522 -0.250 1.171 1.00 95.88 76 ASP A O 1
ATOM 617 N N . PHE A 1 77 ? 7.370 0.043 -1.050 1.00 96.88 77 PHE A N 1
ATOM 618 C CA . PHE A 1 77 ? 5.913 0.177 -1.089 1.00 96.88 77 PHE A CA 1
ATOM 619 C C . PHE A 1 77 ? 5.213 -1.015 -0.416 1.00 96.88 77 PHE A C 1
ATOM 621 O O . PHE A 1 77 ? 4.323 -0.852 0.423 1.00 96.88 77 PHE A O 1
ATOM 628 N N . PHE A 1 78 ? 5.652 -2.234 -0.743 1.00 97.00 78 PHE A N 1
ATOM 629 C CA . PHE A 1 78 ? 5.104 -3.459 -0.164 1.00 97.00 78 PHE A CA 1
ATOM 630 C C . PHE A 1 78 ? 5.580 -3.677 1.273 1.00 97.00 78 PHE A C 1
ATOM 632 O O . PHE A 1 78 ? 4.768 -4.035 2.129 1.00 97.00 78 PHE A O 1
ATOM 639 N N . ARG A 1 79 ? 6.863 -3.415 1.568 1.00 96.50 79 ARG A N 1
ATOM 640 C CA . ARG A 1 79 ? 7.404 -3.515 2.937 1.00 96.50 79 ARG A CA 1
ATOM 641 C C . ARG A 1 79 ? 6.643 -2.613 3.911 1.00 96.50 79 ARG A C 1
ATOM 643 O O . ARG A 1 79 ? 6.304 -3.061 5.003 1.00 96.50 79 ARG A O 1
ATOM 650 N N . LYS A 1 80 ? 6.297 -1.390 3.501 1.00 97.00 80 LYS A N 1
ATOM 651 C CA . LYS A 1 80 ? 5.471 -0.465 4.292 1.00 97.00 80 LYS A CA 1
ATOM 652 C C . LYS A 1 80 ? 4.089 -1.032 4.580 1.00 97.00 80 LYS A C 1
ATOM 654 O O . LYS A 1 80 ? 3.666 -1.025 5.727 1.00 97.00 80 LYS A O 1
ATOM 659 N N . MET A 1 81 ? 3.402 -1.592 3.583 1.00 97.38 81 MET A N 1
ATOM 660 C CA . MET A 1 81 ? 2.091 -2.215 3.810 1.00 97.38 81 MET A CA 1
ATOM 661 C C . MET A 1 81 ? 2.145 -3.401 4.774 1.00 97.38 81 MET A C 1
ATOM 663 O O . MET A 1 81 ? 1.251 -3.551 5.607 1.00 97.38 81 MET A O 1
ATOM 667 N N . ILE A 1 82 ? 3.193 -4.224 4.680 1.00 95.75 82 ILE A N 1
ATOM 668 C CA . ILE A 1 82 ? 3.439 -5.322 5.622 1.00 95.75 82 ILE A CA 1
ATOM 669 C C . ILE A 1 82 ? 3.645 -4.762 7.031 1.00 95.75 82 ILE A C 1
ATOM 671 O O . ILE A 1 82 ? 3.014 -5.236 7.971 1.00 95.75 82 ILE A O 1
ATOM 675 N N . GLN A 1 83 ? 4.482 -3.734 7.171 1.00 95.62 83 GLN A N 1
ATOM 676 C CA . GLN A 1 83 ? 4.753 -3.090 8.452 1.00 95.62 83 GLN A CA 1
ATOM 677 C C . GLN A 1 83 ? 3.486 -2.472 9.060 1.00 95.62 83 GLN A C 1
ATOM 679 O O . GLN A 1 83 ? 3.168 -2.740 10.215 1.00 95.62 83 GLN A O 1
ATOM 684 N N . PHE A 1 84 ? 2.704 -1.730 8.274 1.00 96.00 84 PHE A N 1
ATOM 685 C CA . PHE A 1 84 ? 1.466 -1.116 8.751 1.00 96.00 84 PHE A CA 1
ATOM 686 C C . PHE A 1 84 ? 0.439 -2.156 9.206 1.00 96.00 84 PHE A C 1
ATOM 688 O O . PHE A 1 84 ? -0.247 -1.928 10.196 1.00 96.00 84 PHE A O 1
ATOM 695 N N . GLU A 1 85 ? 0.328 -3.298 8.518 1.00 94.69 85 GLU A N 1
ATOM 696 C CA . GLU A 1 85 ? -0.542 -4.403 8.946 1.00 94.69 85 GLU A CA 1
ATOM 697 C C . GLU A 1 85 ? -0.054 -5.042 10.253 1.00 94.69 85 GLU A C 1
ATOM 699 O O . GLU A 1 85 ? -0.872 -5.321 11.128 1.00 94.69 85 GLU A O 1
ATOM 704 N N . LYS A 1 86 ? 1.264 -5.230 10.409 1.00 91.25 86 LYS A N 1
ATOM 705 C CA . LYS A 1 86 ? 1.876 -5.779 11.632 1.00 91.25 86 LYS A CA 1
ATOM 706 C C . LYS A 1 86 ? 1.653 -4.898 12.858 1.00 91.25 86 LYS A C 1
ATOM 708 O O . LYS A 1 86 ? 1.535 -5.419 13.960 1.00 91.25 86 LYS A O 1
ATOM 713 N N . GLU A 1 87 ? 1.582 -3.586 12.666 1.00 93.00 87 GLU A N 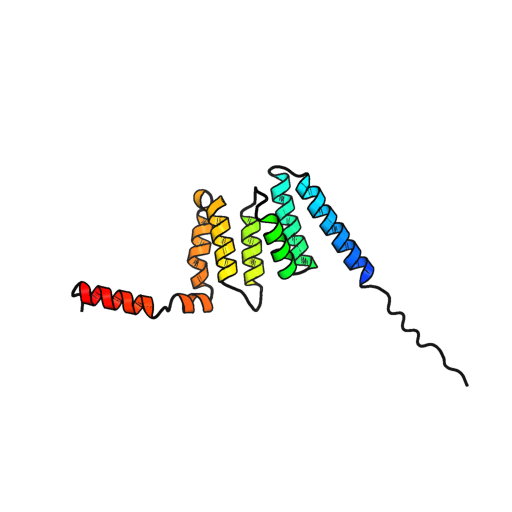1
ATOM 714 C CA . GLU A 1 87 ? 1.323 -2.612 13.734 1.00 93.00 87 GLU A CA 1
ATOM 715 C C . GLU A 1 87 ? -0.143 -2.588 14.196 1.00 93.00 87 GLU A C 1
ATOM 717 O O . GLU A 1 87 ? -0.458 -1.952 15.200 1.00 93.00 87 GLU A O 1
ATOM 722 N N . GLN A 1 88 ? -1.059 -3.268 13.497 1.00 91.50 88 GLN A N 1
ATOM 723 C CA . GLN A 1 88 ? -2.463 -3.304 13.903 1.00 91.50 88 GLN A CA 1
ATOM 724 C C . GLN A 1 88 ? -2.689 -4.296 15.047 1.00 91.50 88 GLN A C 1
ATOM 726 O O . GLN A 1 88 ? -2.268 -5.448 14.970 1.00 91.50 88 GLN A O 1
ATOM 731 N N . GLU A 1 89 ? -3.492 -3.907 16.045 1.00 86.62 89 GLU A N 1
ATOM 732 C CA . GLU A 1 89 ? -3.940 -4.813 17.121 1.00 86.62 89 GLU A CA 1
ATOM 733 C C . GLU A 1 89 ? -4.614 -6.084 16.577 1.00 86.62 89 GLU A C 1
ATOM 735 O O . GLU A 1 89 ? -4.503 -7.164 17.149 1.00 86.62 89 GLU A O 1
ATOM 740 N N . SER A 1 90 ? -5.302 -5.955 15.437 1.00 85.94 90 SER A N 1
ATOM 741 C CA . SER A 1 90 ? -5.956 -7.056 14.724 1.00 85.94 90 SER A CA 1
ATOM 742 C C . SER A 1 90 ? -5.198 -7.469 13.459 1.00 85.94 90 SER A C 1
ATOM 744 O O . SER A 1 90 ? -5.817 -7.685 12.417 1.00 85.94 90 SER A O 1
ATOM 746 N N . CYS A 1 91 ? -3.867 -7.567 13.550 1.00 87.75 91 CYS A N 1
ATOM 747 C CA . CYS A 1 91 ? -2.983 -8.019 12.476 1.00 87.75 91 CYS A CA 1
ATOM 748 C C . CYS A 1 91 ? -3.512 -9.291 11.788 1.00 87.75 91 CYS A C 1
ATOM 750 O O . CYS A 1 91 ? -3.724 -10.339 12.411 1.00 87.75 91 CYS A O 1
ATOM 752 N N . LYS A 1 92 ? -3.734 -9.204 10.474 1.00 87.56 92 LYS A N 1
ATOM 753 C CA . LYS A 1 92 ? -4.267 -10.292 9.655 1.00 87.56 92 LYS A CA 1
ATOM 754 C C . LYS A 1 92 ? -3.171 -10.883 8.784 1.00 87.56 92 LYS A C 1
ATOM 756 O O . LYS A 1 92 ? -2.814 -10.334 7.743 1.00 87.56 92 LYS A O 1
ATOM 761 N N . MET A 1 93 ? -2.752 -12.099 9.132 1.00 86.25 93 MET A N 1
ATOM 762 C CA . MET A 1 93 ? -1.767 -12.871 8.361 1.00 86.25 93 MET A CA 1
ATOM 763 C C . MET A 1 93 ? -2.136 -13.031 6.880 1.00 86.25 93 MET A C 1
ATOM 765 O O . MET A 1 93 ? -1.249 -13.081 6.034 1.00 86.25 93 MET A O 1
ATOM 769 N N . VAL A 1 94 ? -3.431 -13.082 6.543 1.00 88.69 94 VAL A N 1
ATOM 770 C CA . VAL A 1 94 ? -3.884 -13.151 5.143 1.00 88.69 94 VAL A CA 1
ATOM 771 C C . VAL A 1 94 ? -3.493 -11.907 4.339 1.00 88.69 94 VAL A C 1
ATOM 773 O O . VAL A 1 94 ? -3.082 -12.041 3.192 1.00 88.69 94 VAL A O 1
ATOM 776 N N . ASN A 1 95 ? -3.555 -10.714 4.942 1.00 93.06 95 ASN A N 1
ATOM 777 C CA . ASN A 1 95 ? -3.143 -9.476 4.281 1.00 93.06 95 ASN A CA 1
ATOM 778 C C . ASN A 1 95 ? -1.613 -9.428 4.151 1.00 93.06 95 ASN A C 1
ATOM 780 O O . ASN A 1 95 ? -1.109 -9.125 3.076 1.00 93.06 95 ASN A O 1
ATOM 784 N N . ILE A 1 96 ? -0.877 -9.793 5.213 1.00 92.94 96 ILE A N 1
ATOM 785 C CA . ILE A 1 96 ? 0.594 -9.888 5.176 1.00 92.94 96 ILE A CA 1
ATOM 786 C C . ILE A 1 96 ? 1.044 -10.815 4.042 1.00 92.94 96 ILE A C 1
ATOM 788 O O . ILE A 1 96 ? 1.898 -10.440 3.239 1.00 92.94 96 ILE A O 1
ATOM 792 N N . ARG A 1 97 ? 0.434 -12.004 3.942 1.00 92.31 97 ARG A N 1
ATOM 793 C CA . ARG A 1 97 ? 0.713 -12.964 2.870 1.00 92.31 97 ARG A CA 1
ATOM 794 C C . ARG A 1 97 ? 0.445 -12.360 1.494 1.00 92.31 97 ARG A C 1
ATOM 796 O O . ARG A 1 97 ? 1.313 -12.450 0.636 1.00 92.31 97 ARG A O 1
ATOM 803 N N . GLU A 1 98 ? -0.704 -11.713 1.295 1.00 94.44 98 GLU A N 1
ATOM 804 C CA . GLU A 1 98 ? -1.035 -11.055 0.022 1.00 94.44 98 GLU A CA 1
ATOM 805 C C . GLU A 1 98 ? 0.036 -10.026 -0.383 1.00 94.44 98 GLU A C 1
ATOM 807 O O . GLU A 1 98 ? 0.447 -9.981 -1.546 1.00 94.44 98 GLU A O 1
ATOM 812 N N . TYR A 1 99 ? 0.510 -9.210 0.564 1.00 96.12 99 TYR A N 1
ATOM 813 C CA . TYR A 1 99 ? 1.520 -8.187 0.294 1.00 96.12 99 TYR A CA 1
ATOM 814 C C . TYR A 1 99 ? 2.878 -8.794 -0.071 1.00 96.12 99 TYR A C 1
ATOM 816 O O . TYR A 1 99 ? 3.476 -8.366 -1.060 1.00 96.12 99 TYR A O 1
ATOM 824 N N . TYR A 1 100 ? 3.335 -9.817 0.660 1.00 95.25 100 TYR A N 1
ATOM 825 C CA . TYR A 1 100 ? 4.560 -10.544 0.313 1.00 95.25 100 TYR A CA 1
ATOM 826 C C . TYR A 1 100 ? 4.447 -11.237 -1.044 1.00 95.25 100 TYR A C 1
ATOM 828 O O . TYR A 1 100 ? 5.343 -11.103 -1.869 1.00 95.25 100 TYR A O 1
ATOM 836 N N . GLU A 1 101 ? 3.350 -11.946 -1.312 1.00 94.06 101 GLU A N 1
ATOM 837 C CA . GLU A 1 101 ? 3.163 -12.667 -2.573 1.00 94.06 101 GLU A CA 1
ATOM 838 C C . GLU A 1 101 ? 3.176 -11.727 -3.782 1.00 94.06 101 GLU A C 1
ATOM 840 O O . GLU A 1 101 ? 3.733 -12.077 -4.822 1.00 94.06 101 GLU A O 1
ATOM 845 N N . ARG A 1 102 ? 2.601 -10.524 -3.666 1.00 95.00 102 ARG A N 1
ATOM 846 C CA . ARG A 1 102 ? 2.706 -9.518 -4.731 1.00 95.00 102 ARG A CA 1
ATOM 847 C C . ARG A 1 102 ? 4.122 -8.982 -4.885 1.00 95.00 102 ARG A C 1
ATOM 849 O O . ARG A 1 102 ? 4.621 -8.959 -6.005 1.00 95.00 102 ARG A O 1
ATOM 856 N N . ALA A 1 103 ? 4.784 -8.634 -3.785 1.00 96.25 103 ALA A N 1
ATOM 857 C CA . ALA A 1 103 ? 6.168 -8.177 -3.833 1.00 96.25 103 ALA A CA 1
ATOM 858 C C . ALA A 1 103 ? 7.085 -9.233 -4.480 1.00 96.25 103 ALA A C 1
ATOM 860 O O . ALA A 1 103 ? 7.924 -8.908 -5.312 1.00 96.25 103 ALA A O 1
ATOM 861 N N . LEU A 1 104 ? 6.890 -10.514 -4.157 1.00 95.81 104 LEU A N 1
ATOM 862 C CA . LEU A 1 104 ? 7.663 -11.627 -4.708 1.00 95.81 104 LEU A CA 1
ATOM 863 C C . LEU A 1 104 ? 7.405 -11.851 -6.202 1.00 95.81 104 LEU A C 1
ATOM 865 O O . LEU A 1 104 ? 8.334 -12.215 -6.920 1.00 95.81 104 LEU A O 1
ATOM 869 N N . ARG A 1 105 ? 6.182 -11.613 -6.694 1.00 94.44 105 ARG A N 1
ATOM 870 C CA . ARG A 1 105 ? 5.887 -11.681 -8.138 1.00 94.44 105 ARG A CA 1
ATOM 871 C C . ARG A 1 105 ? 6.670 -10.641 -8.934 1.00 94.44 105 ARG A C 1
ATOM 873 O O . ARG A 1 105 ? 7.070 -10.935 -10.054 1.00 94.44 105 ARG A O 1
ATOM 880 N N . GLU A 1 106 ? 6.873 -9.454 -8.368 1.00 93.62 106 GLU A N 1
ATOM 881 C CA . GLU A 1 106 ? 7.570 -8.357 -9.048 1.00 93.62 106 GLU A CA 1
ATOM 882 C C . GLU A 1 106 ? 9.088 -8.382 -8.823 1.00 93.62 106 GLU A C 1
ATOM 884 O O . GLU A 1 106 ? 9.853 -8.140 -9.753 1.00 93.62 106 GLU A O 1
ATOM 889 N N . PHE A 1 107 ? 9.535 -8.706 -7.609 1.00 95.88 107 PHE A N 1
ATOM 890 C CA . PHE A 1 107 ? 10.927 -8.521 -7.184 1.00 95.88 107 PHE A CA 1
ATOM 891 C C . PHE A 1 107 ? 11.606 -9.798 -6.697 1.00 95.88 107 PHE A C 1
ATOM 893 O O . PHE A 1 107 ? 12.804 -9.778 -6.429 1.00 95.88 107 PHE A O 1
ATOM 900 N N . GLY A 1 108 ? 10.894 -10.923 -6.603 1.00 93.25 108 GLY A N 1
ATOM 901 C CA . GLY A 1 108 ? 11.434 -12.164 -6.038 1.00 93.25 108 GLY A CA 1
ATOM 902 C C . GLY A 1 108 ? 12.571 -12.793 -6.849 1.00 93.25 108 GLY A C 1
ATOM 903 O O . GLY A 1 108 ? 13.274 -13.652 -6.324 1.00 93.25 108 GLY A O 1
ATOM 904 N N . SER A 1 109 ? 12.772 -12.382 -8.105 1.00 93.25 109 SER A N 1
ATOM 905 C CA . SER A 1 109 ? 13.928 -12.778 -8.922 1.00 93.25 109 SER A CA 1
ATOM 906 C C . SER A 1 109 ? 15.164 -11.898 -8.707 1.00 93.25 109 SER A C 1
ATOM 908 O O . SER A 1 109 ? 16.263 -12.310 -9.070 1.00 93.25 109 SER A O 1
ATOM 910 N N . VAL A 1 110 ? 14.996 -10.702 -8.132 1.00 92.56 110 VAL A N 1
ATOM 911 C CA . VAL A 1 110 ? 16.056 -9.690 -7.973 1.00 92.56 110 VAL A CA 1
ATOM 912 C C . VAL A 1 110 ? 16.466 -9.533 -6.507 1.00 92.56 110 VAL A C 1
ATOM 914 O O . VAL A 1 110 ? 17.647 -9.367 -6.218 1.00 92.56 110 VAL A O 1
ATOM 917 N N . ASP A 1 111 ? 15.513 -9.620 -5.579 1.00 91.62 111 ASP A N 1
ATOM 918 C CA . ASP A 1 111 ? 15.731 -9.483 -4.140 1.00 91.62 111 ASP A CA 1
ATOM 919 C C . ASP A 1 111 ? 15.439 -10.813 -3.426 1.00 91.62 111 ASP A C 1
ATOM 921 O O . ASP A 1 111 ? 14.303 -11.131 -3.066 1.00 91.62 111 ASP A O 1
ATOM 925 N N . SER A 1 112 ? 16.484 -11.616 -3.214 1.00 90.62 112 SER A N 1
ATOM 926 C CA . SER A 1 112 ? 16.380 -12.897 -2.506 1.00 90.62 112 SER A CA 1
ATOM 927 C C . SER A 1 112 ? 16.081 -12.740 -1.012 1.00 90.62 112 SER A C 1
ATOM 929 O O . SER A 1 112 ? 15.532 -13.663 -0.404 1.00 90.62 112 SER A O 1
ATOM 931 N N . HIS A 1 113 ? 16.377 -11.581 -0.410 1.00 91.62 113 HIS A N 1
ATOM 932 C CA . HIS A 1 113 ? 16.044 -11.324 0.992 1.00 91.62 113 HIS A CA 1
ATOM 933 C C . HIS A 1 113 ? 14.530 -11.297 1.202 1.00 91.62 113 HIS A C 1
ATOM 935 O O . HIS A 1 113 ? 14.056 -11.769 2.233 1.00 91.62 113 HIS A O 1
ATOM 941 N N . LEU A 1 114 ? 13.763 -10.870 0.195 1.00 92.50 114 LEU A N 1
ATOM 942 C CA . LEU A 1 114 ? 12.304 -10.865 0.251 1.00 92.50 114 LEU A CA 1
ATOM 943 C C . LEU A 1 114 ? 11.711 -12.271 0.471 1.00 92.50 114 LEU A C 1
ATOM 945 O O . LEU A 1 114 ? 10.740 -12.424 1.213 1.00 92.50 114 LEU A O 1
ATOM 949 N N . TRP A 1 115 ? 12.320 -13.311 -0.112 1.00 90.62 115 TRP A N 1
ATOM 950 C CA . TRP A 1 115 ? 11.938 -14.705 0.151 1.00 90.62 115 TRP A CA 1
ATOM 951 C C . TRP A 1 115 ? 12.252 -15.122 1.584 1.00 90.62 115 TRP A C 1
ATOM 953 O O . TRP A 1 115 ? 11.445 -15.792 2.227 1.00 90.62 115 TRP A O 1
ATOM 963 N N . MET A 1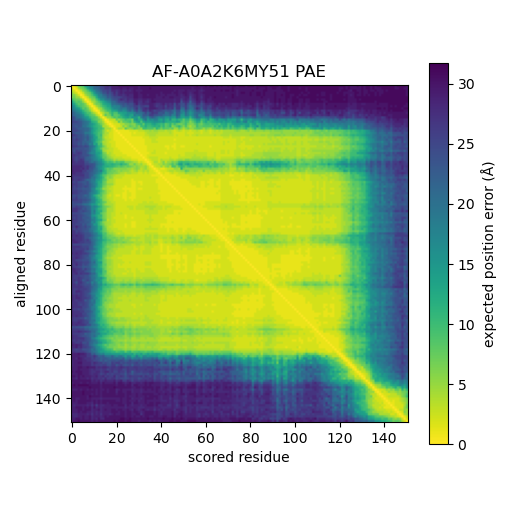 116 ? 13.418 -14.722 2.089 1.00 91.31 116 MET A N 1
ATOM 964 C CA . MET A 1 116 ? 13.843 -15.051 3.449 1.00 91.31 116 MET A CA 1
ATOM 965 C C . MET A 1 116 ? 12.927 -14.404 4.486 1.00 91.31 116 MET A C 1
ATOM 967 O O . MET A 1 116 ? 12.553 -15.063 5.456 1.00 91.31 116 MET A O 1
ATOM 971 N N . ASP A 1 117 ? 12.533 -13.150 4.264 1.00 91.00 117 ASP A N 1
ATOM 972 C CA . ASP A 1 117 ? 11.582 -12.439 5.116 1.00 91.00 117 ASP A CA 1
ATOM 973 C C . ASP A 1 117 ? 10.221 -13.145 5.112 1.00 91.00 117 ASP A C 1
ATOM 975 O O . ASP A 1 117 ? 9.672 -13.427 6.176 1.00 91.00 117 ASP A O 1
ATOM 979 N N . TYR A 1 118 ? 9.721 -13.531 3.931 1.00 89.81 118 TYR A N 1
ATOM 980 C CA . TYR A 1 118 ? 8.449 -14.245 3.805 1.00 89.81 118 TYR A CA 1
ATOM 981 C C . TYR A 1 118 ? 8.451 -15.619 4.496 1.00 89.81 118 TYR A C 1
ATOM 983 O O . TYR A 1 118 ? 7.494 -15.966 5.184 1.00 89.81 118 TYR A O 1
ATOM 991 N N . ILE A 1 119 ? 9.525 -16.404 4.358 1.00 85.56 119 ILE A N 1
ATOM 992 C CA . ILE A 1 119 ? 9.637 -17.737 4.981 1.00 85.56 119 ILE A CA 1
ATOM 993 C C . ILE A 1 119 ? 9.733 -17.635 6.507 1.00 85.56 119 ILE A C 1
ATOM 995 O O . ILE A 1 119 ? 9.222 -18.499 7.219 1.00 85.56 119 ILE A O 1
ATOM 999 N N . LYS A 1 120 ? 10.388 -16.589 7.022 1.00 85.75 120 LYS A N 1
ATOM 1000 C CA . LYS A 1 120 ? 10.518 -16.352 8.467 1.00 85.75 120 LYS A CA 1
ATOM 1001 C C . LYS A 1 120 ? 9.264 -15.741 9.081 1.00 85.75 120 LYS A C 1
ATOM 1003 O O . LYS A 1 120 ? 9.091 -15.827 10.295 1.00 85.75 120 LYS A O 1
ATOM 1008 N N . GLU A 1 121 ? 8.385 -15.160 8.271 1.00 82.19 121 GLU A N 1
ATOM 1009 C CA . GLU A 1 121 ? 7.172 -14.485 8.727 1.00 82.19 121 GLU A CA 1
ATOM 1010 C C . GLU A 1 121 ? 6.317 -15.346 9.684 1.00 82.19 121 GLU A C 1
ATOM 1012 O O . GLU A 1 121 ? 5.966 -14.860 10.761 1.00 82.19 121 GLU A O 1
ATOM 1017 N N . PRO A 1 122 ? 6.045 -16.640 9.406 1.00 68.81 122 PRO A N 1
ATOM 1018 C CA . PRO A 1 122 ? 5.269 -17.485 10.311 1.00 68.81 122 PRO A CA 1
ATOM 1019 C C . PRO A 1 122 ? 5.965 -17.813 11.639 1.00 68.81 122 PRO A C 1
ATOM 1021 O O . PRO A 1 122 ? 5.293 -18.120 12.622 1.00 68.81 122 PRO A O 1
ATOM 1024 N N . LEU A 1 123 ? 7.299 -17.767 11.680 1.00 63.44 123 LEU A N 1
ATOM 1025 C CA . LEU A 1 123 ? 8.086 -18.094 12.873 1.00 63.44 123 LEU A CA 1
ATOM 1026 C C . LEU A 1 123 ? 8.061 -16.960 13.904 1.00 63.44 123 LEU A C 1
ATOM 1028 O O . LEU A 1 123 ? 8.222 -17.209 15.095 1.00 63.44 123 LEU A O 1
ATOM 1032 N N . ASN A 1 124 ? 7.809 -15.732 13.451 1.00 62.12 124 ASN A N 1
ATOM 1033 C CA . ASN A 1 124 ? 7.775 -14.539 14.292 1.00 62.12 124 ASN A CA 1
ATOM 1034 C C . ASN A 1 124 ? 6.376 -14.224 14.850 1.00 62.12 124 ASN A C 1
ATOM 1036 O O . ASN A 1 124 ? 6.233 -13.269 15.611 1.00 62.12 124 ASN A O 1
ATOM 1040 N N . HIS A 1 125 ? 5.341 -15.003 14.497 1.00 59.50 125 HIS A N 1
ATOM 1041 C CA . HIS A 1 125 ? 3.961 -14.711 14.884 1.00 59.50 125 HIS A CA 1
ATOM 1042 C C . HIS A 1 125 ? 3.240 -15.931 15.502 1.00 59.50 125 HIS A C 1
ATOM 1044 O O . HIS A 1 125 ? 3.039 -16.941 14.820 1.00 59.50 125 HIS A O 1
ATOM 1050 N N . PRO A 1 126 ? 2.751 -15.853 16.759 1.00 53.69 126 PRO A N 1
ATOM 1051 C CA . PRO A 1 126 ? 2.111 -16.983 17.448 1.00 53.69 126 PRO A CA 1
ATOM 1052 C C . PRO A 1 126 ? 0.896 -17.571 16.712 1.00 53.69 126 PRO A C 1
ATOM 1054 O O . PRO A 1 126 ? 0.668 -18.781 16.742 1.00 53.69 126 PRO A O 1
ATOM 1057 N N . LEU A 1 127 ? 0.115 -16.735 16.012 1.00 52.09 127 LEU A N 1
ATOM 1058 C CA . LEU A 1 127 ? -1.032 -17.208 15.220 1.00 52.09 127 LEU A CA 1
ATOM 1059 C C . LEU A 1 127 ? -0.609 -17.968 13.956 1.00 52.09 127 LEU A C 1
ATOM 1061 O O . LEU A 1 127 ? -1.366 -18.808 13.481 1.00 52.09 127 LEU A O 1
ATOM 1065 N N . ALA A 1 128 ? 0.585 -17.713 13.422 1.00 52.09 128 ALA A N 1
ATOM 1066 C CA . ALA A 1 128 ? 1.082 -18.417 12.248 1.00 52.09 128 ALA A CA 1
ATOM 1067 C C . ALA A 1 128 ? 1.676 -19.787 12.618 1.00 52.09 128 ALA A C 1
ATOM 1069 O O . ALA A 1 128 ? 1.456 -20.753 11.887 1.00 52.09 128 ALA A O 1
ATOM 1070 N N . MET A 1 129 ? 2.285 -19.922 13.805 1.00 51.72 129 MET A N 1
ATOM 1071 C CA . MET A 1 129 ? 2.610 -21.240 14.372 1.00 51.72 129 MET A CA 1
ATOM 1072 C C . MET A 1 129 ? 1.365 -22.115 14.563 1.00 51.72 129 MET A C 1
ATOM 1074 O O . MET A 1 129 ? 1.400 -23.294 14.221 1.00 51.72 129 MET A O 1
ATOM 1078 N N . LYS A 1 130 ? 0.236 -21.547 15.014 1.00 53.19 130 LYS A N 1
ATOM 1079 C CA . LYS A 1 130 ? -1.040 -22.286 15.098 1.00 53.19 130 LYS A CA 1
ATOM 1080 C C . LYS A 1 130 ? -1.565 -22.763 13.737 1.00 53.19 130 LYS A C 1
ATOM 1082 O O . LYS A 1 130 ? -2.244 -23.776 13.688 1.00 53.19 130 LYS A O 1
ATOM 1087 N N . MET A 1 131 ? -1.252 -22.068 12.638 1.00 50.16 131 MET A N 1
ATOM 1088 C CA . MET A 1 131 ? -1.604 -22.519 11.281 1.00 50.16 131 MET A CA 1
ATOM 1089 C C . MET A 1 131 ? -0.663 -23.613 10.749 1.00 50.16 131 MET A C 1
ATOM 1091 O O . MET A 1 131 ? -1.069 -24.382 9.883 1.00 50.16 131 MET A O 1
ATOM 1095 N N . LEU A 1 132 ? 0.579 -23.677 11.243 1.00 52.16 132 LEU A N 1
ATOM 1096 C CA . LEU A 1 132 ? 1.528 -24.757 10.943 1.00 52.16 132 LEU A CA 1
ATOM 1097 C C . LEU A 1 132 ? 1.257 -26.015 11.779 1.00 52.16 132 LEU A C 1
ATOM 1099 O O . LEU A 1 132 ? 1.516 -27.120 11.309 1.00 52.16 132 LEU A O 1
ATOM 1103 N N . GLN A 1 133 ? 0.672 -25.862 12.971 1.00 52.81 133 GLN A N 1
ATOM 1104 C CA . GLN A 1 133 ? 0.072 -26.946 13.755 1.00 52.81 133 GLN A CA 1
ATOM 1105 C C . GLN A 1 133 ? -1.252 -27.401 13.124 1.00 52.81 133 GLN A C 1
ATOM 1107 O O . GLN A 1 133 ? -2.320 -27.343 13.727 1.00 52.81 133 GLN A O 1
ATOM 1112 N N . GLY A 1 134 ? -1.205 -27.816 11.862 1.00 51.09 134 GLY A N 1
ATOM 1113 C CA . GLY A 1 134 ? -2.313 -28.526 11.254 1.00 51.09 134 GLY A CA 1
ATOM 1114 C C . GLY A 1 134 ? -2.258 -29.985 11.688 1.00 51.09 134 GLY A C 1
ATOM 1115 O O . GLY A 1 134 ? -1.329 -30.686 11.294 1.00 51.09 134 GLY A O 1
ATOM 1116 N N . GLU A 1 135 ? -3.290 -30.473 12.382 1.00 54.91 135 GLU A N 1
ATOM 1117 C CA . GLU A 1 135 ? -3.562 -31.913 12.594 1.00 54.91 135 GLU A CA 1
ATOM 1118 C C . GLU A 1 135 ? -3.420 -32.732 11.288 1.00 54.91 135 GLU A C 1
ATOM 1120 O O . GLU A 1 135 ? -3.114 -33.922 11.292 1.00 54.91 135 GLU A O 1
ATOM 1125 N N . SER A 1 136 ? -3.579 -32.075 10.134 1.00 55.62 136 SER A N 1
ATOM 1126 C CA . SER A 1 136 ? -3.400 -32.646 8.800 1.00 55.62 136 SER A CA 1
ATOM 1127 C C . SER A 1 136 ? -1.948 -32.993 8.434 1.00 55.62 136 SER A C 1
ATOM 1129 O O . SER A 1 136 ? -1.751 -33.950 7.684 1.00 55.62 136 SER A O 1
ATOM 1131 N N . ALA A 1 137 ? -0.935 -32.278 8.934 1.00 51.56 13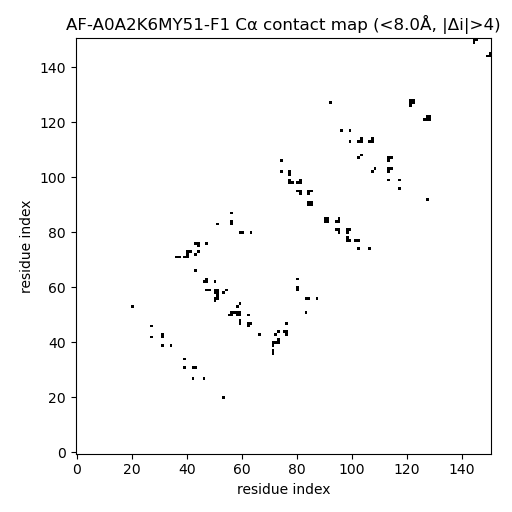7 ALA A N 1
ATOM 1132 C CA . ALA A 1 137 ? 0.466 -32.582 8.627 1.00 51.56 137 ALA A CA 1
ATOM 1133 C C . ALA A 1 137 ? 0.909 -33.869 9.334 1.00 51.56 137 ALA A C 1
ATOM 1135 O O . ALA A 1 137 ? 1.459 -34.762 8.694 1.00 51.56 137 ALA A O 1
ATOM 1136 N N . GLU A 1 138 ? 0.571 -34.015 10.616 1.00 60.06 138 GLU A N 1
ATOM 1137 C CA . GLU A 1 138 ? 0.843 -35.230 11.390 1.00 60.06 138 GLU A CA 1
ATOM 1138 C C . GLU A 1 138 ? 0.049 -36.425 10.857 1.00 60.06 138 GLU A C 1
ATOM 1140 O O . GLU A 1 138 ? 0.616 -37.499 10.670 1.00 60.06 138 GLU A O 1
ATOM 1145 N N . ALA A 1 139 ? -1.225 -36.233 10.493 1.00 60.03 139 ALA A N 1
ATOM 1146 C CA . ALA A 1 139 ? -2.024 -37.277 9.852 1.00 60.03 139 ALA A CA 1
ATOM 1147 C C . ALA A 1 139 ? -1.462 -37.694 8.481 1.00 60.03 139 ALA A C 1
ATOM 1149 O O . ALA A 1 139 ? -1.525 -38.868 8.117 1.00 60.03 139 ALA A O 1
ATOM 1150 N N . SER A 1 140 ? -0.886 -36.759 7.720 1.00 57.81 140 SER A N 1
ATOM 1151 C CA . SER A 1 140 ? -0.268 -37.051 6.420 1.00 57.81 140 SER A CA 1
ATOM 1152 C C . SER A 1 140 ? 1.070 -37.775 6.573 1.00 57.81 140 SER A C 1
ATOM 1154 O O . SER A 1 140 ? 1.329 -38.723 5.834 1.00 57.81 140 SER A O 1
ATOM 1156 N N . VAL A 1 141 ? 1.884 -37.388 7.560 1.00 61.56 141 VAL A N 1
ATOM 1157 C CA . VAL A 1 141 ? 3.136 -38.077 7.910 1.00 61.56 141 VAL A CA 1
ATOM 1158 C C . VAL A 1 141 ? 2.845 -39.478 8.445 1.00 61.56 141 VAL A C 1
ATOM 1160 O O . VAL A 1 141 ? 3.469 -40.434 7.997 1.00 61.56 141 VAL A O 1
ATOM 1163 N N . ALA A 1 142 ? 1.850 -39.633 9.323 1.00 65.50 142 ALA A N 1
ATOM 1164 C CA . ALA A 1 142 ? 1.427 -40.930 9.844 1.00 65.50 142 ALA A CA 1
ATOM 1165 C C . ALA A 1 142 ? 0.877 -41.839 8.734 1.00 65.50 142 ALA A C 1
ATOM 1167 O O . ALA A 1 142 ? 1.246 -43.008 8.645 1.00 65.50 142 ALA A O 1
ATOM 1168 N N . LYS A 1 143 ? 0.045 -41.298 7.834 1.00 65.88 143 LYS A N 1
ATOM 1169 C CA . LYS A 1 143 ? -0.487 -42.041 6.684 1.00 65.88 143 LYS A CA 1
ATOM 1170 C C . LYS A 1 143 ? 0.617 -42.476 5.721 1.00 65.88 143 LYS A C 1
ATOM 1172 O O . LYS A 1 143 ? 0.582 -43.603 5.238 1.00 65.88 143 LYS A O 1
ATOM 1177 N N . TYR A 1 144 ? 1.596 -41.612 5.462 1.00 62.12 144 TYR A N 1
ATOM 1178 C CA . TYR A 1 144 ? 2.750 -41.942 4.631 1.00 62.12 144 TYR A CA 1
ATOM 1179 C C . TYR A 1 144 ? 3.643 -42.998 5.301 1.00 62.12 144 TYR A C 1
ATOM 1181 O O . TYR A 1 144 ? 3.975 -43.990 4.663 1.00 62.12 144 TYR A O 1
ATOM 1189 N N . ALA A 1 145 ? 3.935 -42.864 6.599 1.00 70.12 145 ALA A N 1
ATOM 1190 C CA . ALA A 1 145 ? 4.727 -43.834 7.359 1.00 70.12 145 ALA A CA 1
ATOM 1191 C C . ALA A 1 145 ? 4.073 -45.226 7.413 1.00 70.12 145 ALA A C 1
ATOM 1193 O O . ALA A 1 145 ? 4.768 -46.232 7.278 1.00 70.12 145 ALA A O 1
ATOM 1194 N N . MET A 1 146 ? 2.740 -45.295 7.532 1.00 70.12 146 MET A N 1
ATOM 1195 C CA . MET A 1 146 ? 1.993 -46.555 7.422 1.00 70.12 146 MET A CA 1
ATOM 1196 C C . MET A 1 146 ? 2.042 -47.147 6.005 1.00 70.12 146 MET A C 1
ATOM 1198 O O . MET A 1 146 ? 2.106 -48.362 5.854 1.00 70.12 146 MET A O 1
ATOM 1202 N N . GLN A 1 147 ? 2.026 -46.311 4.962 1.00 62.06 147 GLN A N 1
ATOM 1203 C CA . GLN A 1 147 ? 2.106 -46.763 3.566 1.00 62.06 147 GLN A CA 1
ATOM 1204 C C . GLN A 1 147 ? 3.505 -47.245 3.167 1.00 62.06 147 GLN A C 1
ATOM 1206 O O . GLN A 1 147 ? 3.617 -48.140 2.333 1.00 62.06 147 GLN A O 1
ATOM 1211 N N . THR A 1 148 ? 4.563 -46.682 3.753 1.00 70.81 148 THR A N 1
ATOM 1212 C CA . THR A 1 148 ? 5.955 -47.067 3.474 1.00 70.81 148 THR A CA 1
ATOM 1213 C C . THR A 1 148 ? 6.520 -48.091 4.460 1.00 70.81 148 THR A C 1
ATOM 1215 O O . THR A 1 148 ? 7.686 -48.456 4.337 1.00 70.81 148 THR A O 1
ATOM 1218 N N . GLY A 1 149 ? 5.722 -48.565 5.425 1.00 59.78 149 GLY A N 1
ATOM 1219 C CA . GLY A 1 149 ? 6.147 -49.558 6.418 1.00 59.78 149 GLY A CA 1
ATOM 1220 C C . GLY A 1 149 ? 7.216 -49.045 7.389 1.00 59.78 149 GLY A C 1
ATOM 1221 O O . GLY A 1 149 ? 8.065 -49.814 7.826 1.00 59.78 149 GLY A O 1
ATOM 1222 N N . CYS A 1 150 ? 7.216 -47.744 7.692 1.00 58.31 150 CYS A N 1
ATOM 1223 C CA . CYS A 1 150 ? 8.177 -47.112 8.604 1.00 58.31 150 CYS A CA 1
ATOM 1224 C C . CYS A 1 150 ? 7.685 -47.029 10.065 1.00 58.31 150 CYS A C 1
ATOM 1226 O O . CYS A 1 150 ? 8.228 -46.236 10.835 1.00 58.31 150 CYS A O 1
ATOM 1228 N N . LEU A 1 151 ? 6.678 -47.824 10.442 1.00 49.12 151 LEU A N 1
ATOM 1229 C CA . LEU A 1 151 ? 6.216 -48.032 11.820 1.00 49.12 151 LEU A CA 1
ATOM 1230 C C . LEU A 1 151 ? 6.251 -49.520 12.164 1.00 49.12 151 LEU A C 1
ATOM 1232 O O . LEU A 1 151 ? 5.783 -50.313 11.315 1.00 49.12 151 LEU A O 1
#

Solvent-accessible surface area (backbone atoms only — not comparable to full-atom values): 8850 Å² total; per-residue (Å²): 134,88,85,82,83,86,78,76,82,77,69,73,71,70,55,60,59,51,49,53,50,54,54,51,50,53,49,52,56,55,50,53,75,74,40,61,70,71,60,29,26,59,48,51,44,50,49,41,52,50,28,31,77,77,49,35,61,70,37,24,52,52,51,52,62,74,41,70,85,63,76,65,77,52,72,62,52,36,52,49,55,37,51,50,42,65,72,36,97,80,52,50,66,70,58,42,48,54,38,48,55,51,42,41,74,78,36,43,91,78,40,63,64,60,53,54,52,58,68,46,49,42,79,78,32,77,72,41,46,57,66,69,63,39,73,63,57,58,52,48,52,51,52,47,33,64,73,71,64,73,114